Protein AF-A0A9X8YM22-F1 (afdb_monomer_lite)

Foldseek 3Di:
DVVLVVCLVLQQDQVNADEEAPCVVVQVVNVVVVRRGHNPPYHQLVVVCVVPVPPDHSDPQVCCCVPPVDGDDDPVNVVD

Radius of gyration: 15.06 Å; chains: 1; bounding box: 36×23×38 Å

InterPro domains:
  IPR002562 3'-5' exonuclease domain [PF01612] (3-79)
  IPR012337 Ribonuclease H-like superfamily [SSF53098] (2-80)
  IPR036397 Ribonuclease H superfamily [G3DSA:3.30.420.10] (1-80)

Secondary structure (DSSP, 8-state):
-HHHHHHHHHHT-SSS-EEESSTHHHHHHHHTTT-----EEEEHHHHHHHH-TTSS--SHHHHHHHHHS--PPPHHHHH-

Organism: Serratia marcescens (NCBI:txid615)

Sequence (80 aa):
AYVLEALKPLLEDDKALKVGQNLKFDMSLLARYGIEMRGIAYDTMLESYVLDSVGGRHDMDSLADRYLGHKTITFEEIAG

Structure (mmCIF, N/CA/C/O backbone):
data_AF-A0A9X8YM22-F1
#
_entry.id   AF-A0A9X8YM22-F1
#
loop_
_atom_site.group_PDB
_atom_site.id
_atom_site.type_symbol
_atom_site.label_atom_id
_atom_site.label_alt_id
_atom_site.label_comp_id
_atom_site.label_asym_id
_atom_site.label_entity_id
_atom_site.label_seq_id
_atom_site.pdbx_PDB_ins_code
_atom_site.Cartn_x
_atom_site.Cartn_y
_atom_site.Cartn_z
_atom_site.occupancy
_atom_site.B_iso_or_equiv
_atom_site.auth_seq_id
_atom_site.auth_comp_id
_atom_site.auth_asym_id
_atom_site.auth_atom_id
_atom_site.pdbx_PDB_model_num
ATOM 1 N N . ALA A 1 1 ? -2.680 6.987 22.199 1.00 65.81 1 ALA A N 1
ATOM 2 C CA . ALA A 1 1 ? -2.076 7.049 20.857 1.00 65.81 1 ALA A CA 1
ATOM 3 C C . ALA A 1 1 ? -3.111 7.626 19.892 1.00 65.81 1 ALA A C 1
ATOM 5 O O . ALA A 1 1 ? -3.701 6.897 19.106 1.00 65.81 1 ALA A O 1
ATOM 6 N N . TYR A 1 2 ? -3.348 8.942 19.969 1.00 91.38 2 TYR A N 1
ATOM 7 C CA . TYR A 1 2 ? -4.556 9.575 19.415 1.00 91.38 2 TYR A CA 1
ATOM 8 C C . TYR A 1 2 ? -4.780 9.309 17.916 1.00 91.38 2 TYR A C 1
ATOM 10 O O . TYR A 1 2 ? -5.889 8.991 17.502 1.00 91.38 2 TYR A O 1
ATOM 18 N N . VAL A 1 3 ? -3.719 9.375 17.106 1.00 96.81 3 VAL A N 1
ATOM 19 C CA . VAL A 1 3 ? -3.823 9.189 15.649 1.00 96.81 3 VAL A CA 1
ATOM 20 C C . VAL A 1 3 ? -4.174 7.745 15.279 1.00 96.81 3 VAL A C 1
ATOM 22 O O . VAL A 1 3 ? -5.074 7.522 14.476 1.00 96.81 3 VAL A O 1
ATOM 25 N N . LEU A 1 4 ? -3.499 6.759 15.878 1.00 96.56 4 LEU A N 1
ATOM 26 C CA . LEU A 1 4 ? -3.766 5.344 15.599 1.00 96.56 4 LEU A CA 1
ATOM 27 C C . LEU A 1 4 ? -5.168 4.938 16.062 1.00 96.56 4 LEU A C 1
ATOM 29 O O . LEU A 1 4 ? -5.852 4.207 15.356 1.00 96.56 4 LEU A O 1
ATOM 33 N N . GLU A 1 5 ? -5.617 5.457 17.205 1.00 96.56 5 GLU A N 1
ATOM 34 C CA . GLU A 1 5 ? -6.982 5.252 17.699 1.00 96.56 5 GLU A CA 1
ATOM 35 C C . GLU A 1 5 ? -8.027 5.835 16.738 1.00 96.56 5 GLU A C 1
ATOM 37 O O . GLU A 1 5 ? -9.022 5.175 16.450 1.00 96.56 5 GLU A O 1
ATOM 42 N N . ALA A 1 6 ? -7.781 7.030 16.193 1.00 97.50 6 ALA A N 1
ATOM 43 C CA . ALA A 1 6 ? -8.678 7.666 15.232 1.00 97.50 6 ALA A CA 1
ATOM 44 C C . ALA A 1 6 ? -8.728 6.937 13.877 1.00 97.50 6 ALA A C 1
ATOM 46 O O . ALA A 1 6 ? -9.779 6.894 13.242 1.00 97.50 6 ALA A O 1
ATOM 47 N N . LEU A 1 7 ? -7.609 6.355 13.431 1.00 97.56 7 LEU A N 1
ATOM 48 C CA . LEU A 1 7 ? -7.524 5.639 12.152 1.00 97.56 7 LEU A CA 1
ATOM 49 C C . LEU A 1 7 ? -7.962 4.175 12.239 1.00 97.56 7 LEU A C 1
ATOM 51 O O . LEU A 1 7 ? -8.345 3.601 11.219 1.00 97.56 7 LEU A O 1
ATOM 55 N N . LYS A 1 8 ? -7.933 3.568 13.430 1.00 97.81 8 LYS A N 1
ATOM 56 C CA . LYS A 1 8 ? -8.261 2.151 13.633 1.00 97.81 8 LYS A CA 1
ATOM 57 C C . LYS A 1 8 ? -9.596 1.731 12.991 1.00 97.81 8 LYS A C 1
ATOM 59 O O . LYS A 1 8 ? -9.571 0.749 12.255 1.00 97.81 8 LYS A O 1
ATOM 64 N N . PRO A 1 9 ? -10.721 2.466 13.138 1.00 98.06 9 PRO A N 1
ATOM 65 C CA . PRO A 1 9 ? -11.983 2.075 12.504 1.00 98.06 9 PRO A CA 1
ATOM 66 C C . PRO A 1 9 ? -11.898 1.966 10.978 1.00 98.06 9 PRO A C 1
ATOM 68 O O . PRO A 1 9 ? -12.493 1.068 10.399 1.00 98.06 9 PRO A O 1
ATOM 71 N N . LEU A 1 10 ? -11.137 2.849 10.324 1.00 98.12 10 LEU A N 1
ATOM 72 C CA . LEU A 1 10 ? -10.947 2.818 8.872 1.00 98.12 10 LEU A CA 1
ATOM 73 C C . LEU A 1 10 ? -10.031 1.660 8.449 1.00 98.12 10 LEU A C 1
ATOM 75 O O . LEU A 1 10 ? -10.278 0.980 7.451 1.00 98.12 10 LEU A O 1
ATOM 79 N N . LEU A 1 11 ? -8.953 1.440 9.205 1.00 98.00 11 LEU A N 1
ATOM 80 C CA . LEU A 1 11 ? -7.959 0.408 8.911 1.00 98.00 11 LEU A CA 1
ATOM 81 C C 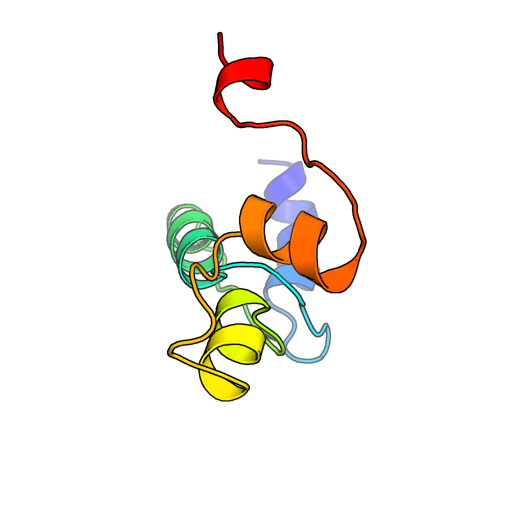. LEU A 1 11 ? -8.527 -1.009 9.085 1.00 98.00 11 LEU A C 1
ATOM 83 O O . LEU A 1 11 ? -8.185 -1.884 8.291 1.00 98.00 11 LEU A O 1
ATOM 87 N N . GLU A 1 12 ? -9.432 -1.214 10.046 1.00 98.38 12 GLU A N 1
ATOM 88 C CA . GLU A 1 12 ? -10.070 -2.512 10.329 1.00 98.38 12 GLU A CA 1
ATOM 89 C C . GLU A 1 12 ? -11.408 -2.734 9.585 1.00 98.38 12 GLU A C 1
ATOM 91 O O . GLU A 1 12 ? -12.021 -3.791 9.732 1.00 98.38 12 GLU A O 1
ATOM 96 N N . ASP A 1 13 ? -11.878 -1.778 8.773 1.00 98.50 13 ASP A N 1
ATOM 97 C CA . ASP A 1 13 ? -13.100 -1.934 7.967 1.00 98.50 13 ASP A CA 1
ATOM 98 C C . ASP A 1 13 ? -12.832 -2.709 6.661 1.00 98.50 13 ASP A C 1
ATOM 100 O O . ASP A 1 13 ? -12.079 -2.254 5.797 1.00 98.50 13 ASP A O 1
ATOM 104 N N . ASP A 1 14 ? -13.490 -3.860 6.488 1.00 97.88 14 ASP A N 1
ATOM 105 C CA . ASP A 1 14 ? -13.430 -4.690 5.274 1.00 97.88 14 ASP A CA 1
ATOM 106 C C . ASP A 1 14 ? -14.016 -4.004 4.031 1.00 97.88 14 ASP A C 1
ATOM 108 O O . ASP A 1 14 ? -13.650 -4.342 2.905 1.00 97.88 14 ASP A O 1
ATOM 112 N N . LYS A 1 15 ? -14.931 -3.044 4.211 1.00 98.00 15 LYS A N 1
ATOM 113 C CA . LYS A 1 15 ? -15.570 -2.312 3.105 1.00 98.00 15 LYS A CA 1
ATOM 114 C C . LYS A 1 15 ? -14.748 -1.118 2.644 1.00 98.00 15 LYS A C 1
ATOM 116 O O . LYS A 1 15 ? -14.890 -0.681 1.502 1.00 98.00 15 LYS A O 1
ATOM 121 N N . ALA A 1 16 ? -13.889 -0.594 3.5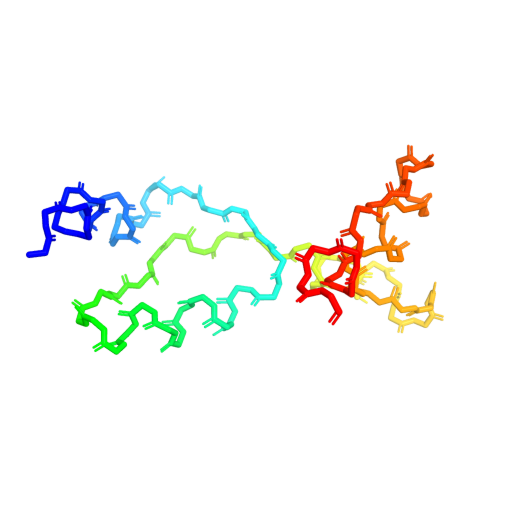12 1.00 97.94 16 ALA A N 1
ATOM 122 C CA . ALA A 1 16 ? -12.906 0.403 3.135 1.00 97.94 16 ALA A CA 1
ATOM 123 C C . ALA A 1 16 ? -11.768 -0.304 2.392 1.00 97.94 16 ALA A C 1
ATOM 125 O O . ALA A 1 16 ? -10.867 -0.851 3.020 1.00 97.94 16 ALA A O 1
ATOM 126 N N . LEU A 1 17 ? -11.824 -0.330 1.060 1.00 98.31 17 LEU A N 1
ATOM 127 C CA . LEU A 1 17 ? -10.805 -0.989 0.243 1.00 98.31 17 LEU A CA 1
ATOM 128 C C . LEU A 1 17 ? -9.512 -0.167 0.216 1.00 98.31 17 LEU A C 1
ATOM 130 O O . LEU A 1 17 ? -9.544 1.044 -0.007 1.00 98.31 17 LEU A O 1
ATOM 134 N N . LYS A 1 18 ? -8.374 -0.832 0.416 1.00 98.25 18 LYS A N 1
ATOM 135 C CA . LYS A 1 18 ? -7.040 -0.227 0.403 1.00 98.25 18 LYS A CA 1
ATOM 136 C C . LYS A 1 18 ? -6.235 -0.704 -0.803 1.00 98.25 18 LYS A C 1
ATOM 138 O O . LYS A 1 18 ? -6.270 -1.884 -1.160 1.00 98.25 18 LYS A O 1
ATOM 143 N N . VAL A 1 19 ? -5.502 0.245 -1.379 1.00 98.44 19 VAL A N 1
ATOM 144 C CA . VAL A 1 19 ? -4.473 0.048 -2.405 1.00 98.44 19 VAL A CA 1
ATOM 145 C C . VAL A 1 19 ? -3.137 0.429 -1.775 1.00 98.44 19 VAL A C 1
ATOM 147 O O . VAL A 1 19 ? -3.065 1.431 -1.061 1.00 98.44 19 VAL A O 1
ATOM 150 N N . GLY A 1 20 ? -2.084 -0.335 -2.035 1.00 97.94 20 GLY A N 1
ATOM 151 C CA . GLY A 1 20 ? -0.739 -0.004 -1.572 1.00 97.94 20 GLY A CA 1
ATOM 152 C C . GLY A 1 20 ? 0.333 -0.816 -2.285 1.00 97.94 20 GLY A C 1
ATOM 153 O O . GLY A 1 20 ? 0.027 -1.651 -3.126 1.00 97.94 20 GLY A O 1
ATOM 154 N N . GLN A 1 21 ? 1.592 -0.577 -1.932 1.00 98.12 21 GLN A N 1
ATOM 155 C CA . GLN A 1 21 ? 2.744 -1.301 -2.465 1.00 98.12 21 GLN A CA 1
ATOM 156 C C . GLN A 1 21 ? 3.323 -2.186 -1.358 1.00 98.12 21 GLN A C 1
ATOM 158 O O . GLN A 1 21 ? 3.790 -1.659 -0.352 1.00 98.12 21 GLN A O 1
ATOM 163 N N . ASN A 1 22 ? 3.366 -3.510 -1.557 1.00 97.50 22 ASN A N 1
ATOM 164 C CA . ASN A 1 22 ? 3.895 -4.466 -0.573 1.00 97.50 22 ASN A CA 1
ATOM 165 C C . ASN A 1 22 ? 3.204 -4.359 0.809 1.00 97.50 22 ASN A C 1
ATOM 167 O O . ASN A 1 22 ? 3.860 -4.324 1.856 1.00 97.50 22 ASN A O 1
ATOM 171 N N . LEU A 1 23 ? 1.865 -4.392 0.815 1.00 97.31 23 LEU A N 1
ATOM 172 C CA . LEU A 1 23 ? 0.998 -4.194 1.992 1.00 97.31 23 LEU A CA 1
ATOM 173 C C . LEU A 1 23 ? 1.230 -5.203 3.129 1.00 97.31 23 LEU A C 1
ATOM 175 O O . LEU A 1 23 ? 0.827 -4.981 4.272 1.00 97.31 23 LEU A O 1
ATOM 179 N N . LYS A 1 24 ? 1.932 -6.308 2.853 1.00 97.06 24 LYS A N 1
ATOM 180 C CA . LYS A 1 24 ? 2.425 -7.243 3.875 1.00 97.06 24 LYS A CA 1
ATOM 181 C C . LYS A 1 24 ? 3.239 -6.529 4.963 1.00 97.06 24 LYS A C 1
ATOM 183 O O . LYS A 1 24 ? 3.161 -6.917 6.134 1.00 97.06 24 LYS A O 1
ATOM 188 N N . PHE A 1 25 ? 4.045 -5.534 4.585 1.00 97.25 25 PHE A N 1
ATOM 189 C CA . PHE A 1 25 ? 4.847 -4.766 5.536 1.00 97.25 25 PHE A CA 1
ATOM 190 C C . PHE A 1 25 ? 3.953 -3.934 6.463 1.00 97.25 25 PHE A C 1
ATOM 192 O O . PHE A 1 25 ? 4.057 -4.073 7.684 1.00 97.25 25 PHE A O 1
ATOM 199 N N . ASP A 1 26 ? 3.030 -3.153 5.898 1.00 97.56 26 ASP A N 1
ATOM 200 C CA . ASP A 1 26 ? 2.099 -2.297 6.643 1.00 97.56 26 ASP A CA 1
ATOM 201 C C . ASP A 1 26 ? 1.221 -3.103 7.601 1.00 97.56 26 ASP A C 1
ATOM 203 O O . ASP A 1 26 ? 1.113 -2.768 8.781 1.00 97.56 26 ASP A O 1
ATOM 207 N N . MET A 1 27 ? 0.676 -4.229 7.131 1.00 97.12 27 MET A N 1
ATOM 208 C CA . MET A 1 27 ? -0.113 -5.147 7.955 1.00 97.12 27 MET A CA 1
ATOM 209 C C . MET A 1 27 ? 0.692 -5.653 9.162 1.00 97.12 27 MET A C 1
ATOM 211 O O . MET A 1 27 ? 0.208 -5.631 10.295 1.00 97.12 27 MET A O 1
ATOM 215 N N . SER A 1 28 ? 1.943 -6.069 8.939 1.00 97.62 28 SER A N 1
ATOM 216 C CA . SER A 1 28 ? 2.817 -6.569 10.009 1.00 97.62 28 SER A CA 1
ATOM 217 C C . SER A 1 28 ? 3.195 -5.478 11.014 1.00 97.62 28 SER A C 1
ATOM 219 O O . SER A 1 28 ? 3.364 -5.762 12.200 1.00 97.62 28 SER A O 1
ATOM 221 N N . LEU A 1 29 ? 3.354 -4.234 10.554 1.00 97.12 29 LEU A N 1
ATOM 222 C CA . LEU A 1 29 ? 3.657 -3.085 11.403 1.00 97.12 29 LEU A CA 1
ATOM 223 C C . LEU A 1 29 ? 2.450 -2.697 12.263 1.00 97.12 29 LEU A C 1
ATOM 225 O O . LEU A 1 29 ? 2.590 -2.563 13.477 1.00 97.12 29 LEU A O 1
ATOM 229 N N . LEU A 1 30 ? 1.269 -2.561 11.657 1.00 97.62 30 LEU A N 1
ATOM 230 C CA . LEU A 1 30 ? 0.028 -2.190 12.343 1.00 97.62 30 LEU A CA 1
ATOM 231 C C . LEU A 1 30 ? -0.399 -3.236 13.382 1.00 97.62 30 LEU A C 1
ATOM 233 O O . LEU A 1 30 ? -0.851 -2.868 14.470 1.00 97.62 30 LEU A O 1
ATOM 237 N N . ALA A 1 31 ? -0.140 -4.521 13.122 1.00 97.50 31 ALA A N 1
ATOM 238 C CA . ALA A 1 31 ? -0.380 -5.591 14.088 1.00 97.50 31 ALA A CA 1
ATOM 239 C C . ALA A 1 31 ? 0.391 -5.393 15.409 1.00 97.50 31 ALA A C 1
ATOM 241 O O . ALA A 1 31 ? -0.113 -5.746 16.476 1.00 97.50 31 ALA A O 1
ATOM 242 N N . ARG A 1 32 ? 1.574 -4.753 15.384 1.00 97.00 32 ARG A N 1
ATOM 243 C CA . ARG A 1 32 ? 2.346 -4.422 16.604 1.00 97.00 32 ARG A CA 1
ATOM 244 C C . ARG A 1 32 ? 1.644 -3.400 17.498 1.00 97.00 32 ARG A C 1
ATOM 246 O O . ARG A 1 32 ? 1.956 -3.316 18.682 1.00 97.00 32 ARG A O 1
ATOM 253 N N . TYR A 1 33 ? 0.701 -2.648 16.940 1.00 96.81 33 TYR A N 1
ATOM 254 C CA . TYR A 1 33 ? -0.128 -1.672 17.644 1.00 96.81 33 TYR A CA 1
ATOM 255 C C . TYR A 1 33 ? -1.552 -2.192 17.902 1.00 96.81 33 TYR A C 1
ATOM 257 O O . TYR A 1 33 ? -2.428 -1.417 18.280 1.00 96.81 33 TYR A O 1
ATOM 265 N N . GLY A 1 34 ? -1.797 -3.494 17.707 1.00 96.75 34 GLY A N 1
ATOM 266 C CA . GLY A 1 34 ? -3.112 -4.104 17.915 1.00 96.75 34 GLY A CA 1
ATOM 267 C C . GLY A 1 34 ? -4.167 -3.627 16.914 1.00 96.75 34 GLY A C 1
ATOM 268 O O . GLY A 1 34 ? -5.334 -3.497 17.289 1.00 96.75 34 GLY A O 1
ATOM 269 N N . ILE A 1 35 ? -3.750 -3.310 15.684 1.00 98.12 35 ILE A N 1
ATOM 270 C CA . ILE A 1 35 ? -4.627 -2.961 14.562 1.00 98.12 35 ILE A CA 1
ATOM 271 C C . ILE A 1 35 ? -4.570 -4.096 13.540 1.00 98.12 35 ILE A C 1
ATOM 273 O O . ILE A 1 35 ? -3.501 -4.410 13.015 1.00 98.12 35 ILE A O 1
ATOM 277 N N . GLU A 1 36 ? -5.718 -4.698 13.249 1.00 98.06 36 GLU A N 1
ATOM 278 C CA . GLU A 1 36 ? -5.865 -5.728 12.224 1.00 98.06 36 GLU A CA 1
ATOM 279 C C . GLU A 1 36 ? -6.238 -5.079 10.887 1.00 98.06 36 GLU A C 1
ATOM 281 O O . GLU A 1 36 ? -7.400 -4.789 10.616 1.00 98.06 36 GLU A O 1
ATOM 286 N N . MET A 1 37 ? -5.243 -4.816 10.037 1.00 97.75 37 MET A N 1
ATOM 287 C CA . MET A 1 37 ? -5.508 -4.199 8.738 1.00 97.75 37 MET A CA 1
ATOM 288 C C . MET A 1 37 ? -6.367 -5.121 7.863 1.00 97.75 37 MET A C 1
ATOM 290 O O . MET A 1 37 ? -5.952 -6.222 7.506 1.00 97.75 37 MET A O 1
ATOM 294 N N . ARG A 1 38 ? -7.554 -4.639 7.498 1.00 97.94 38 ARG A N 1
ATOM 295 C CA . ARG A 1 38 ? -8.554 -5.335 6.680 1.00 97.94 38 ARG A CA 1
ATOM 296 C C . ARG A 1 38 ? -8.821 -4.591 5.383 1.00 97.94 38 ARG A C 1
ATOM 298 O O . ARG A 1 38 ? -8.295 -3.499 5.191 1.00 97.94 38 ARG A O 1
ATOM 305 N N . GLY A 1 39 ? -9.612 -5.159 4.474 1.00 97.12 39 GLY A N 1
ATOM 306 C CA . GLY A 1 39 ? -9.916 -4.517 3.187 1.00 97.12 39 GLY A CA 1
ATOM 307 C C . GLY A 1 39 ? -8.690 -4.313 2.283 1.00 97.12 39 GLY A C 1
ATOM 308 O O . GLY A 1 39 ? -8.691 -3.410 1.451 1.00 97.12 39 GLY A O 1
ATOM 309 N N . ILE A 1 40 ? -7.628 -5.112 2.448 1.00 96.81 40 ILE A N 1
ATOM 310 C CA . ILE A 1 40 ? -6.465 -5.123 1.548 1.00 96.81 40 ILE A CA 1
ATOM 311 C C . ILE A 1 40 ? -6.922 -5.691 0.203 1.00 96.81 40 ILE A C 1
ATOM 313 O O . ILE A 1 40 ? -7.063 -6.902 0.051 1.00 96.81 40 ILE A O 1
ATOM 317 N N . ALA A 1 41 ? -7.216 -4.805 -0.745 1.00 97.75 41 ALA A N 1
ATOM 318 C CA . ALA A 1 41 ? -7.848 -5.179 -2.003 1.00 97.75 41 ALA A CA 1
ATOM 319 C C . ALA A 1 41 ? -6.842 -5.254 -3.153 1.00 97.75 41 ALA A C 1
ATOM 321 O O . ALA A 1 41 ? -6.945 -6.143 -3.994 1.00 97.75 41 ALA A O 1
ATOM 322 N N . TYR A 1 42 ? -5.864 -4.345 -3.167 1.00 98.31 42 TYR A N 1
ATOM 323 C CA . TYR A 1 42 ? -4.946 -4.171 -4.289 1.00 98.31 42 TYR A CA 1
ATOM 324 C C . TYR A 1 42 ? -3.520 -3.931 -3.787 1.00 98.31 42 TYR A C 1
ATOM 326 O O . TYR A 1 42 ? -3.287 -3.054 -2.950 1.00 98.31 42 TYR A O 1
ATOM 334 N N . ASP A 1 43 ? -2.569 -4.711 -4.302 1.00 98.38 43 ASP A N 1
ATOM 335 C CA . ASP A 1 43 ? -1.140 -4.542 -4.038 1.00 98.38 43 ASP A CA 1
ATOM 336 C C . ASP A 1 43 ? -0.401 -4.351 -5.364 1.00 98.38 43 ASP A C 1
ATOM 338 O O . ASP A 1 43 ? -0.287 -5.293 -6.151 1.00 98.38 43 ASP A O 1
ATOM 342 N N . THR A 1 44 ? 0.115 -3.148 -5.611 1.00 98.19 44 THR A N 1
ATOM 343 C CA . THR A 1 44 ? 0.715 -2.766 -6.899 1.00 98.19 44 THR A CA 1
ATOM 344 C C . THR A 1 44 ? 1.964 -3.582 -7.243 1.00 98.19 44 THR A C 1
ATOM 346 O O . THR A 1 44 ? 2.268 -3.792 -8.422 1.00 98.19 44 THR A O 1
ATOM 349 N N . MET A 1 45 ? 2.664 -4.122 -6.237 1.00 98.00 45 MET A N 1
ATOM 350 C CA . MET A 1 45 ? 3.778 -5.045 -6.459 1.00 98.00 45 MET A CA 1
ATOM 351 C C . MET A 1 45 ? 3.270 -6.359 -7.057 1.00 98.00 45 MET A C 1
ATOM 353 O O . MET A 1 45 ? 3.849 -6.867 -8.018 1.00 98.00 45 MET A O 1
ATOM 357 N N . LEU A 1 46 ? 2.184 -6.903 -6.496 1.00 98.19 46 LEU A N 1
ATOM 358 C CA . LEU A 1 46 ? 1.586 -8.158 -6.951 1.00 98.19 46 LEU A CA 1
ATOM 359 C C .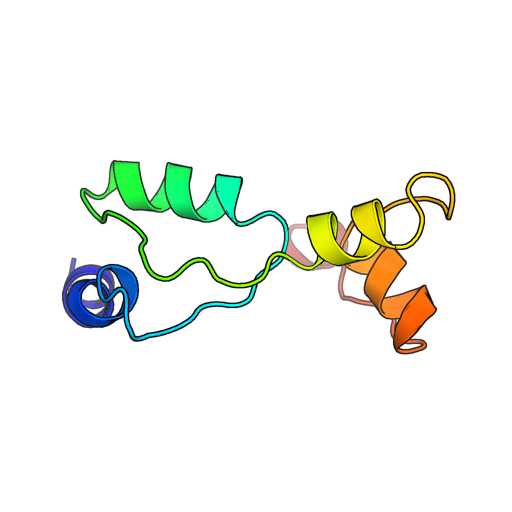 LEU A 1 46 ? 0.858 -7.992 -8.282 1.00 98.19 46 LEU A C 1
ATOM 361 O O . LEU A 1 46 ? 0.978 -8.864 -9.135 1.00 98.19 46 LEU A O 1
ATOM 365 N N . GLU A 1 47 ? 0.160 -6.877 -8.492 1.00 98.31 47 GLU A N 1
ATOM 366 C CA . GLU A 1 47 ? -0.476 -6.555 -9.774 1.00 98.31 47 GLU A CA 1
ATOM 367 C C . GLU A 1 47 ? 0.551 -6.560 -10.910 1.00 98.31 47 GLU A C 1
ATOM 369 O O . GLU A 1 47 ? 0.362 -7.236 -11.922 1.00 98.31 47 GLU A O 1
ATOM 374 N N . SER A 1 48 ? 1.680 -5.874 -10.713 1.00 98.06 48 SER A N 1
ATOM 375 C CA . SER A 1 48 ? 2.766 -5.842 -11.693 1.00 98.06 48 SER A CA 1
ATOM 376 C C . SER A 1 48 ? 3.412 -7.218 -11.893 1.00 98.06 48 SER A C 1
ATOM 378 O O . SER A 1 48 ? 3.687 -7.610 -13.026 1.00 98.06 48 SER A O 1
ATOM 380 N N . TYR A 1 49 ? 3.620 -7.976 -10.811 1.00 97.81 49 TYR A N 1
ATOM 381 C CA . TYR A 1 49 ? 4.193 -9.324 -10.877 1.00 97.81 49 TYR A CA 1
ATOM 382 C C . TYR A 1 49 ? 3.298 -10.316 -11.628 1.00 97.81 49 TYR A C 1
ATOM 384 O O . TYR A 1 49 ? 3.788 -11.115 -12.423 1.00 97.81 49 TYR A O 1
ATOM 392 N N . VAL A 1 50 ? 1.985 -10.270 -11.394 1.00 98.12 50 VAL A N 1
ATOM 393 C CA . VAL A 1 50 ? 1.013 -11.126 -12.087 1.00 98.12 50 VAL A CA 1
ATOM 394 C C . VAL A 1 50 ? 0.919 -10.757 -13.566 1.00 98.12 50 VAL A C 1
ATOM 396 O O . VAL A 1 50 ? 0.759 -11.647 -14.399 1.00 98.12 50 VAL A O 1
ATOM 399 N N . LEU A 1 51 ? 1.034 -9.467 -13.893 1.00 97.75 51 LEU A N 1
ATOM 400 C CA . LEU A 1 51 ? 1.001 -8.994 -15.272 1.00 97.75 51 LEU A CA 1
ATOM 401 C C . LEU A 1 51 ? 2.220 -9.470 -16.077 1.00 97.75 51 LEU A C 1
ATOM 403 O O . LEU A 1 51 ? 2.054 -9.975 -17.185 1.00 97.75 51 LEU A O 1
ATOM 407 N N . ASP A 1 52 ? 3.427 -9.318 -15.529 1.00 96.88 52 ASP A N 1
ATOM 408 C CA . ASP A 1 52 ? 4.665 -9.805 -16.143 1.00 96.88 52 ASP A CA 1
ATOM 409 C C . ASP A 1 52 ? 5.770 -10.002 -15.096 1.00 96.88 52 ASP A C 1
ATOM 411 O O . ASP A 1 52 ? 6.551 -9.096 -14.802 1.00 96.88 52 ASP A O 1
ATOM 415 N N . SER A 1 53 ? 5.876 -11.224 -14.574 1.00 96.19 53 SER A N 1
ATOM 416 C CA . SER A 1 53 ? 6.846 -11.582 -13.528 1.00 96.19 53 SER A CA 1
ATOM 417 C C . SER A 1 53 ? 8.323 -11.448 -13.927 1.00 96.19 53 SER A C 1
ATOM 419 O O . SER A 1 53 ? 9.191 -11.480 -13.054 1.00 96.19 53 SER A O 1
ATOM 421 N N . VAL A 1 54 ? 8.630 -11.346 -15.229 1.00 95.75 54 VAL A N 1
ATOM 422 C CA . VAL A 1 54 ? 10.005 -11.216 -15.749 1.00 95.75 54 VAL A CA 1
ATOM 423 C C . VAL A 1 54 ? 10.276 -9.835 -16.346 1.00 95.75 54 VAL A C 1
ATOM 425 O O . VAL A 1 54 ? 11.401 -9.565 -16.766 1.00 95.75 54 VAL A O 1
ATOM 428 N N . GLY A 1 55 ? 9.292 -8.931 -16.312 1.00 90.31 55 GLY A N 1
ATOM 429 C CA . GLY A 1 55 ? 9.350 -7.568 -16.852 1.00 90.31 55 GLY A CA 1
ATOM 430 C C . GLY A 1 55 ? 10.277 -6.609 -16.096 1.00 90.31 55 GLY A C 1
ATOM 431 O O . GLY A 1 55 ? 10.222 -5.396 -16.297 1.00 90.31 55 GLY A O 1
ATOM 432 N N . GLY A 1 56 ? 11.119 -7.130 -15.203 1.00 94.06 56 GLY A N 1
ATOM 433 C CA . GLY A 1 56 ? 12.084 -6.389 -14.404 1.00 94.06 56 GLY A CA 1
ATOM 434 C C . GLY A 1 56 ? 11.697 -6.325 -12.930 1.00 94.06 56 GLY A C 1
ATOM 435 O O . GLY A 1 56 ? 11.044 -7.210 -12.389 1.00 94.06 56 GLY A O 1
ATOM 436 N N . ARG A 1 57 ? 12.147 -5.270 -12.250 1.00 96.50 57 ARG A N 1
ATOM 437 C CA . ARG A 1 57 ? 11.860 -5.067 -10.827 1.00 96.50 57 ARG A CA 1
ATOM 438 C C . ARG A 1 57 ? 10.424 -4.573 -10.628 1.00 96.50 57 ARG A C 1
ATOM 440 O O . ARG A 1 57 ? 9.907 -3.829 -11.466 1.00 96.50 57 ARG A O 1
ATOM 447 N N . HIS A 1 58 ? 9.820 -4.973 -9.508 1.00 97.62 58 HIS A N 1
ATOM 448 C CA . HIS A 1 58 ? 8.459 -4.600 -9.101 1.00 97.62 58 HIS A CA 1
ATOM 449 C C . HIS A 1 58 ? 8.435 -3.691 -7.858 1.00 97.62 58 HIS A C 1
ATOM 451 O O . HIS A 1 58 ? 7.417 -3.612 -7.177 1.00 97.62 58 HIS A O 1
ATOM 457 N N . ASP A 1 59 ? 9.552 -3.030 -7.530 1.00 96.88 59 ASP A N 1
ATOM 458 C CA . ASP A 1 59 ? 9.577 -1.961 -6.521 1.00 96.88 59 ASP A CA 1
ATOM 459 C C . ASP A 1 59 ? 8.948 -0.662 -7.044 1.00 96.88 59 ASP A C 1
ATOM 461 O O . ASP A 1 59 ? 8.844 -0.453 -8.251 1.00 96.88 59 ASP A O 1
ATOM 465 N N . MET A 1 60 ? 8.510 0.200 -6.123 1.00 97.06 60 MET A N 1
ATOM 466 C CA . MET A 1 60 ? 7.725 1.394 -6.448 1.00 97.06 60 MET A CA 1
ATOM 467 C C . MET A 1 60 ? 8.456 2.340 -7.401 1.00 97.06 60 MET A C 1
ATOM 469 O O . MET A 1 60 ? 7.829 2.844 -8.328 1.00 97.06 60 MET A O 1
ATOM 473 N N . ASP A 1 61 ? 9.760 2.544 -7.209 1.00 96.19 61 ASP A N 1
ATOM 474 C CA . ASP A 1 61 ? 10.569 3.420 -8.055 1.00 96.19 61 ASP A CA 1
ATOM 475 C C . ASP A 1 61 ? 10.611 2.912 -9.501 1.00 96.19 61 ASP A C 1
ATOM 477 O O . ASP A 1 61 ? 10.336 3.656 -10.445 1.00 96.19 61 ASP A O 1
ATOM 481 N N . SER A 1 62 ? 10.858 1.611 -9.677 1.00 96.62 62 SER A N 1
ATOM 482 C CA . SER A 1 62 ? 10.861 0.970 -10.996 1.00 96.62 62 SER A CA 1
ATOM 483 C C . SER A 1 62 ? 9.483 1.005 -11.666 1.00 96.62 62 SER A C 1
ATOM 485 O O . SER A 1 62 ? 9.389 1.152 -12.887 1.00 96.62 62 SER A O 1
ATOM 487 N N . LEU A 1 63 ? 8.405 0.845 -10.890 1.00 97.69 63 LEU A N 1
ATOM 488 C CA . LEU A 1 63 ? 7.034 0.880 -11.404 1.00 97.69 63 LEU A CA 1
ATOM 489 C C . LEU A 1 63 ? 6.605 2.300 -11.797 1.00 97.69 63 LEU A C 1
ATOM 491 O O . LEU A 1 63 ? 5.988 2.472 -12.848 1.00 97.69 63 LEU A O 1
ATOM 495 N N . ALA A 1 64 ? 6.946 3.309 -10.995 1.00 98.06 64 ALA A N 1
ATOM 496 C CA . ALA A 1 64 ? 6.615 4.703 -11.271 1.00 98.06 64 ALA A CA 1
ATOM 497 C C . ALA A 1 64 ? 7.296 5.207 -12.551 1.00 98.06 64 ALA A C 1
ATOM 499 O O . ALA A 1 64 ? 6.642 5.831 -13.389 1.00 98.06 64 ALA A O 1
ATOM 500 N N . ASP A 1 65 ? 8.571 4.873 -12.761 1.00 97.12 65 ASP A N 1
ATOM 501 C CA . ASP A 1 65 ? 9.275 5.234 -13.993 1.00 97.12 65 ASP A CA 1
ATOM 502 C C . ASP A 1 65 ? 8.653 4.529 -15.210 1.00 97.12 65 ASP A C 1
ATOM 504 O O . ASP A 1 65 ? 8.300 5.174 -16.197 1.00 97.12 65 ASP A O 1
ATOM 508 N N . ARG A 1 66 ? 8.405 3.214 -15.112 1.00 96.12 66 ARG A N 1
ATOM 509 C CA . ARG A 1 66 ? 7.872 2.409 -16.223 1.00 96.12 66 ARG A CA 1
ATOM 510 C C . ARG A 1 66 ? 6.465 2.817 -16.656 1.00 96.12 66 ARG A C 1
ATOM 512 O O . ARG A 1 66 ? 6.209 2.913 -17.854 1.00 96.12 66 ARG A O 1
ATOM 519 N N . TYR A 1 67 ? 5.544 2.978 -15.707 1.00 96.88 67 TYR A N 1
ATOM 520 C CA . TYR A 1 67 ? 4.124 3.181 -16.015 1.00 96.88 67 TYR A CA 1
ATOM 521 C C . TYR A 1 67 ? 3.720 4.653 -16.070 1.00 96.88 67 TYR A C 1
ATOM 523 O O . TYR A 1 67 ? 2.748 4.982 -16.747 1.00 96.88 67 TYR A O 1
ATOM 531 N N . LEU A 1 68 ? 4.441 5.534 -15.371 1.00 97.81 68 LEU A N 1
ATOM 532 C CA . LEU A 1 68 ? 4.070 6.945 -15.230 1.00 97.81 68 LEU A CA 1
ATOM 533 C C . LEU A 1 68 ? 5.129 7.901 -15.798 1.00 97.81 68 LEU A C 1
ATOM 535 O O . LEU A 1 68 ? 4.876 9.103 -15.847 1.00 97.81 68 LEU A O 1
ATOM 539 N N . GLY A 1 69 ? 6.305 7.405 -16.208 1.00 97.69 69 GLY A N 1
ATOM 540 C CA . GLY A 1 69 ? 7.431 8.253 -16.613 1.00 97.69 69 GLY A CA 1
ATOM 541 C C . GLY A 1 69 ? 7.925 9.153 -15.477 1.00 97.69 69 GLY A C 1
ATOM 542 O O . GLY A 1 69 ? 8.398 10.262 -15.730 1.00 97.69 69 GLY A O 1
ATOM 543 N N . HIS A 1 70 ? 7.739 8.719 -14.226 1.00 97.88 70 HIS A N 1
ATOM 544 C CA . HIS A 1 70 ? 7.955 9.530 -13.035 1.00 97.88 70 HIS A CA 1
ATOM 545 C C . HIS A 1 70 ? 9.032 8.925 -12.136 1.00 97.88 70 HIS A C 1
ATOM 547 O O . HIS A 1 70 ? 8.878 7.816 -11.626 1.00 97.88 70 HIS A O 1
ATOM 553 N N . LYS A 1 71 ? 10.075 9.708 -11.847 1.00 96.56 71 LYS A N 1
ATOM 554 C CA . LYS A 1 71 ? 11.078 9.359 -10.837 1.00 96.56 71 LYS A CA 1
ATOM 555 C C . LYS A 1 71 ? 10.583 9.742 -9.449 1.00 96.56 71 LYS A C 1
ATOM 557 O O . LYS A 1 71 ? 10.375 10.917 -9.159 1.00 96.56 71 LYS A O 1
ATOM 562 N N . THR A 1 72 ? 10.374 8.742 -8.607 1.00 96.25 72 THR A N 1
ATOM 563 C CA . THR A 1 72 ? 10.074 8.907 -7.183 1.00 96.25 72 THR A CA 1
ATOM 564 C C . THR A 1 72 ? 11.273 9.463 -6.425 1.00 96.25 72 THR A C 1
ATOM 566 O O . THR A 1 72 ? 12.412 9.369 -6.878 1.00 96.25 72 THR A O 1
ATOM 569 N N . ILE A 1 73 ? 10.997 10.047 -5.259 1.00 94.81 73 ILE A N 1
ATOM 570 C CA . ILE A 1 73 ? 12.040 10.416 -4.304 1.00 94.81 73 ILE A CA 1
ATOM 571 C C . ILE A 1 73 ? 12.484 9.130 -3.610 1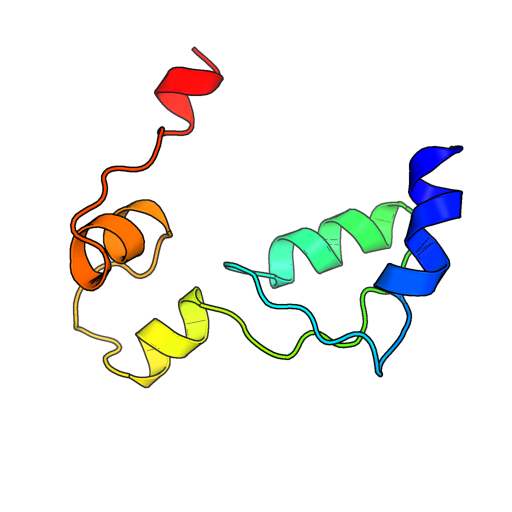.00 94.81 73 ILE A C 1
ATOM 573 O O . ILE A 1 73 ? 11.660 8.421 -3.026 1.00 94.81 73 ILE A O 1
ATOM 577 N N . THR A 1 74 ? 13.772 8.832 -3.691 1.00 90.81 74 THR A N 1
ATOM 578 C CA . THR A 1 74 ? 14.364 7.637 -3.096 1.00 90.81 74 THR A CA 1
ATOM 579 C C . THR A 1 74 ? 14.430 7.753 -1.576 1.00 90.81 74 THR A C 1
ATOM 581 O O . THR A 1 74 ? 14.421 8.841 -0.997 1.00 90.81 74 THR A O 1
ATOM 584 N N . PHE A 1 75 ? 14.537 6.610 -0.897 1.00 85.62 75 PHE A N 1
ATOM 585 C CA . PHE A 1 75 ? 14.718 6.608 0.553 1.00 85.62 75 PHE A CA 1
ATOM 586 C C . PHE A 1 75 ? 16.017 7.310 0.983 1.00 85.62 75 PHE A C 1
ATOM 588 O O . PHE A 1 75 ? 16.009 8.017 1.984 1.00 85.62 75 PHE A O 1
ATOM 595 N N . GLU A 1 76 ? 17.103 7.156 0.219 1.00 86.88 76 GLU A N 1
ATOM 596 C CA . GLU A 1 76 ? 18.399 7.802 0.483 1.00 86.88 76 GLU A CA 1
ATOM 597 C C . GLU A 1 76 ? 18.286 9.333 0.435 1.00 86.88 76 GLU A C 1
ATOM 599 O O . GLU A 1 76 ? 18.738 10.014 1.349 1.00 86.88 76 GLU A O 1
ATOM 604 N N . GLU A 1 77 ? 17.568 9.884 -0.549 1.00 87.19 77 GLU A N 1
ATOM 605 C CA . GLU A 1 77 ? 17.330 11.332 -0.650 1.00 87.19 77 GLU A CA 1
ATOM 606 C C . GLU A 1 77 ? 16.531 11.907 0.532 1.00 87.19 77 GLU A C 1
ATOM 608 O O . GLU A 1 77 ? 16.652 13.094 0.838 1.00 87.19 77 GLU A O 1
ATOM 613 N N . ILE A 1 78 ? 15.712 11.087 1.198 1.00 84.19 78 ILE A N 1
ATOM 614 C CA . ILE A 1 78 ? 14.907 11.501 2.357 1.00 84.19 78 ILE A CA 1
ATOM 615 C C . ILE A 1 78 ? 15.667 11.295 3.672 1.00 84.19 78 ILE A C 1
ATOM 617 O O . ILE A 1 78 ? 15.567 12.126 4.575 1.00 84.19 78 ILE A O 1
ATOM 621 N N . ALA 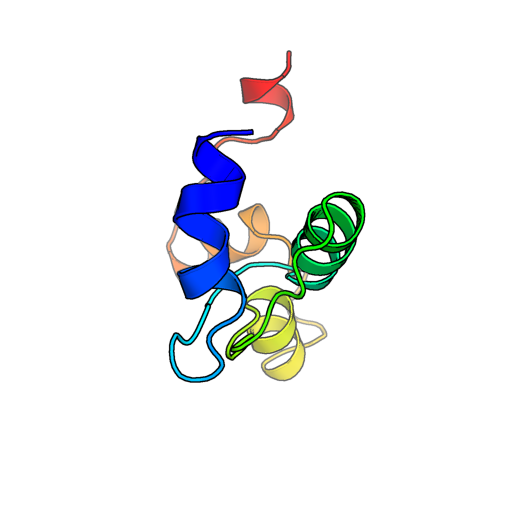A 1 79 ? 16.367 10.170 3.810 1.00 79.75 79 ALA A N 1
ATOM 622 C CA . ALA A 1 79 ? 16.960 9.727 5.069 1.00 79.75 79 ALA A CA 1
ATOM 623 C C . ALA A 1 79 ? 18.411 10.196 5.2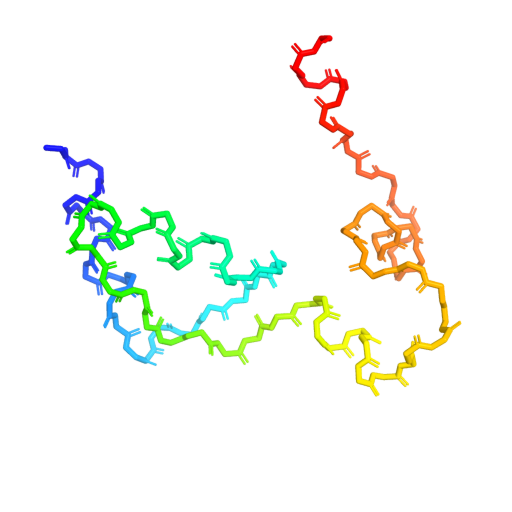79 1.00 79.75 79 ALA A C 1
ATOM 625 O O . ALA A 1 79 ? 18.842 10.239 6.434 1.00 79.75 79 ALA A O 1
ATOM 626 N N . GLY A 1 80 ? 19.111 10.601 4.210 1.00 57.28 80 GLY A N 1
ATOM 627 C CA . GLY A 1 80 ? 20.511 11.036 4.244 1.00 57.28 80 GLY A CA 1
ATOM 628 C C . GLY A 1 80 ? 21.511 9.907 4.043 1.00 57.28 80 GLY A C 1
ATOM 629 O O . GLY A 1 80 ? 21.370 8.853 4.706 1.00 57.28 80 GLY A O 1
#

pLDDT: mean 95.47, std 6.45, range [57.28, 98.5]